Protein AF-A0A378X2X9-F1 (afdb_monomer)

Secondary structure (DSSP, 8-state):
-------SSPPPHHHHHHTTT-EEEEEEHHHHHHHTTPPPPPGGG-TT-S-EEEEEE--

Structure (mmCIF, N/CA/C/O backbone):
data_AF-A0A378X2X9-F1
#
_entry.id   AF-A0A378X2X9-F1
#
loop_
_atom_site.group_PDB
_atom_site.id
_atom_site.type_symbol
_atom_site.label_atom_id
_atom_site.label_alt_id
_atom_site.label_comp_id
_atom_site.label_asym_id
_atom_site.label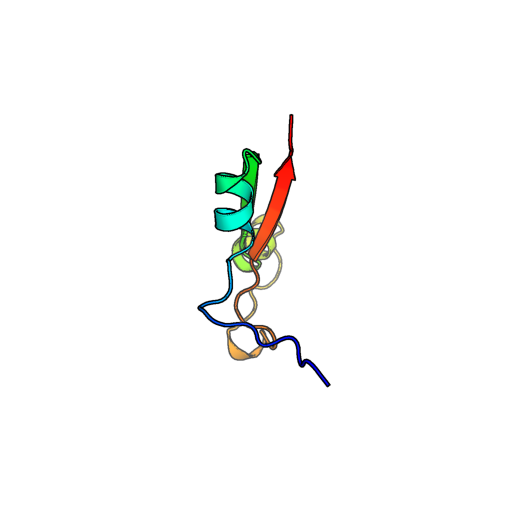_entity_id
_atom_site.label_seq_id
_atom_site.pdbx_PDB_ins_code
_atom_site.Cartn_x
_atom_site.Cartn_y
_atom_site.Cartn_z
_atom_site.occupancy
_atom_site.B_iso_or_equiv
_atom_site.auth_seq_id
_atom_site.auth_comp_id
_atom_site.auth_asym_id
_atom_site.auth_atom_id
_atom_site.pdbx_PDB_model_num
ATOM 1 N N . MET A 1 1 ? 22.392 -9.490 29.607 1.00 53.69 1 MET A N 1
ATOM 2 C CA . MET A 1 1 ? 22.053 -8.624 28.459 1.00 53.69 1 MET A CA 1
ATOM 3 C C . MET A 1 1 ? 20.946 -9.300 27.675 1.00 53.69 1 MET A C 1
ATOM 5 O O . MET A 1 1 ? 21.171 -10.384 27.153 1.00 53.69 1 MET A O 1
ATOM 9 N N . THR A 1 2 ? 19.751 -8.720 27.655 1.00 62.59 2 THR A N 1
ATOM 10 C CA . THR A 1 2 ? 18.596 -9.290 26.951 1.00 62.59 2 THR A CA 1
ATOM 11 C C . THR A 1 2 ? 18.588 -8.716 25.539 1.00 62.59 2 THR A C 1
ATOM 13 O O . THR A 1 2 ? 18.335 -7.529 25.363 1.00 62.59 2 THR A O 1
ATOM 16 N N . THR A 1 3 ? 18.955 -9.523 24.541 1.00 67.44 3 THR A N 1
ATOM 17 C CA . THR A 1 3 ? 18.897 -9.099 23.136 1.00 67.44 3 THR A CA 1
ATOM 18 C C . THR A 1 3 ? 17.449 -9.175 22.652 1.00 67.44 3 THR A C 1
ATOM 20 O O . THR A 1 3 ? 16.763 -10.163 22.926 1.00 67.44 3 THR A O 1
ATOM 23 N N . LEU A 1 4 ? 16.968 -8.139 21.960 1.00 71.56 4 LEU A N 1
ATOM 24 C CA . LEU A 1 4 ? 15.688 -8.191 21.255 1.00 71.56 4 LEU A CA 1
ATOM 25 C C . LEU A 1 4 ? 15.821 -9.233 20.144 1.00 71.56 4 LEU A C 1
ATOM 27 O O . LEU A 1 4 ? 16.478 -9.001 19.132 1.00 71.56 4 LEU A O 1
ATOM 31 N N . ARG A 1 5 ? 15.238 -10.410 20.360 1.00 67.44 5 ARG A N 1
ATOM 32 C CA . ARG A 1 5 ? 15.200 -11.478 19.367 1.00 67.44 5 ARG A CA 1
ATOM 33 C C . ARG A 1 5 ? 13.809 -11.478 18.745 1.00 67.44 5 ARG A C 1
ATOM 35 O O . ARG A 1 5 ? 12.830 -11.781 19.420 1.00 67.44 5 ARG A O 1
ATOM 42 N N . TYR A 1 6 ? 13.732 -11.089 17.477 1.00 64.75 6 TYR A N 1
ATOM 43 C CA . TYR A 1 6 ? 12.513 -11.235 16.690 1.00 64.75 6 TYR A CA 1
ATOM 44 C C . TYR A 1 6 ? 12.318 -12.725 16.385 1.00 64.75 6 TYR A C 1
ATOM 46 O O . TYR A 1 6 ? 13.233 -13.376 15.882 1.00 64.75 6 TYR A O 1
ATOM 54 N N . PHE A 1 7 ? 11.159 -13.270 16.743 1.00 58.88 7 PHE A N 1
ATOM 55 C CA . PHE A 1 7 ? 10.783 -14.653 16.464 1.00 58.88 7 PHE A CA 1
ATOM 56 C C . PHE A 1 7 ? 9.549 -14.640 15.557 1.00 58.88 7 PHE A C 1
ATOM 58 O O . PHE A 1 7 ? 8.492 -14.186 15.988 1.00 58.88 7 PHE A O 1
ATOM 65 N N . GLY A 1 8 ? 9.687 -15.133 14.323 1.00 67.88 8 GLY A N 1
ATOM 66 C CA . GLY A 1 8 ? 8.597 -15.250 13.346 1.00 67.88 8 GLY A CA 1
ATOM 67 C C . GLY A 1 8 ? 8.918 -14.619 11.990 1.00 67.88 8 GLY A C 1
ATOM 68 O O . GLY A 1 8 ? 9.970 -14.005 11.815 1.00 67.88 8 GLY A O 1
ATOM 69 N N . GLU A 1 9 ? 7.996 -14.773 11.040 1.00 71.38 9 GLU A N 1
ATOM 70 C CA . GLU A 1 9 ? 8.009 -14.040 9.770 1.00 71.38 9 GLU A CA 1
ATOM 71 C C . GLU A 1 9 ? 7.800 -12.540 10.013 1.00 71.38 9 GLU A C 1
ATOM 73 O O . GLU A 1 9 ? 7.212 -12.127 11.021 1.00 71.38 9 GLU A O 1
ATOM 78 N N . ARG A 1 10 ? 8.312 -11.691 9.116 1.00 76.25 10 ARG A N 1
ATOM 79 C CA . ARG A 1 10 ? 8.118 -10.242 9.236 1.00 76.25 10 ARG A CA 1
ATOM 80 C C . ARG A 1 10 ? 6.632 -9.937 9.082 1.00 76.25 10 ARG A C 1
ATOM 82 O O . ARG A 1 10 ? 6.047 -10.269 8.058 1.00 76.25 10 ARG A O 1
ATOM 89 N N . ASN A 1 11 ? 6.045 -9.239 10.053 1.00 78.06 11 ASN A N 1
ATOM 90 C CA . ASN A 1 11 ? 4.721 -8.667 9.848 1.00 78.06 11 ASN A CA 1
ATOM 91 C C . ASN A 1 11 ? 4.793 -7.685 8.675 1.00 78.06 11 ASN A C 1
ATOM 93 O O . ASN A 1 11 ? 5.541 -6.703 8.713 1.00 78.06 11 ASN A O 1
ATOM 97 N N . GLU A 1 12 ? 4.034 -7.954 7.622 1.00 85.19 12 GLU A N 1
ATOM 98 C CA . GLU A 1 12 ? 3.858 -6.995 6.544 1.00 85.19 12 GLU A CA 1
ATOM 99 C C . GLU A 1 12 ? 3.017 -5.819 7.044 1.00 85.19 1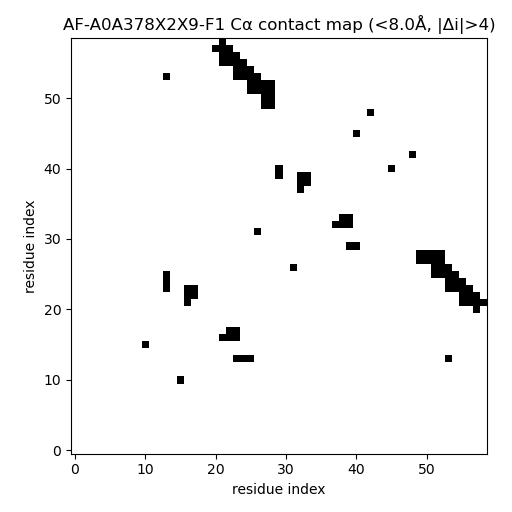2 GLU A C 1
ATOM 101 O O . GLU A 1 12 ? 2.003 -6.004 7.719 1.00 85.19 12 GLU A O 1
ATOM 106 N N . ALA A 1 13 ? 3.447 -4.596 6.727 1.00 87.12 13 ALA A N 1
ATOM 107 C CA . ALA A 1 13 ? 2.838 -3.385 7.270 1.00 87.12 13 ALA A CA 1
ATOM 108 C C . ALA A 1 13 ? 1.346 -3.269 6.918 1.00 87.12 13 ALA A C 1
ATOM 110 O O . ALA A 1 13 ? 0.544 -2.935 7.787 1.00 87.12 13 ALA A O 1
ATOM 111 N N . ALA A 1 14 ? 0.966 -3.583 5.673 1.00 88.94 14 ALA A N 1
ATOM 112 C CA . ALA A 1 14 ? -0.420 -3.476 5.224 1.00 88.94 14 ALA A CA 1
ATOM 113 C C . ALA A 1 14 ? -1.362 -4.461 5.950 1.00 88.94 14 ALA A C 1
ATOM 115 O O . ALA A 1 14 ? -2.313 -3.980 6.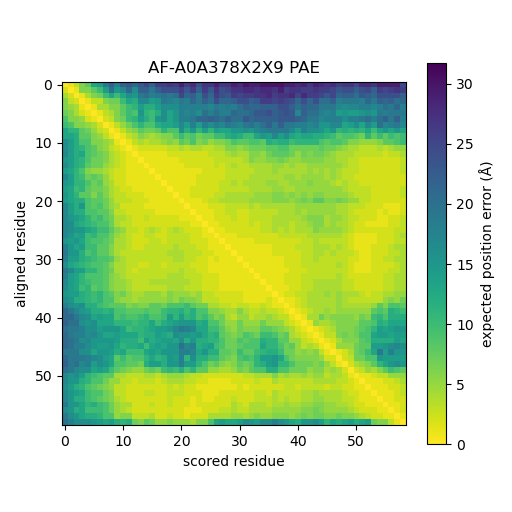572 1.00 88.94 14 ALA A O 1
ATOM 116 N N . PRO A 1 15 ? -1.105 -5.786 5.976 1.00 90.06 15 PRO A N 1
ATOM 117 C CA . PRO A 1 15 ? -1.903 -6.720 6.774 1.00 90.06 15 PRO A CA 1
ATOM 118 C C . PRO A 1 15 ? -1.934 -6.354 8.261 1.00 90.06 15 PRO A C 1
ATOM 120 O O . PRO A 1 15 ? -2.999 -6.273 8.864 1.00 90.06 15 PRO A O 1
ATOM 123 N N . TYR A 1 16 ? -0.773 -6.028 8.840 1.00 90.88 16 TYR A N 1
ATOM 124 C CA . TYR A 1 16 ? -0.661 -5.726 10.266 1.00 90.88 16 TYR A CA 1
ATOM 125 C C . TYR A 1 16 ? -1.497 -4.514 10.701 1.00 90.88 16 TYR A C 1
ATOM 127 O O . TYR A 1 16 ? -2.077 -4.522 11.791 1.00 90.88 16 TYR A O 1
ATOM 135 N N . LEU A 1 17 ? -1.537 -3.461 9.881 1.00 92.12 17 LEU A N 1
ATOM 136 C CA . LEU A 1 17 ? -2.329 -2.262 10.157 1.00 92.12 17 LEU A CA 1
ATOM 137 C C . LEU A 1 17 ? -3.817 -2.477 9.851 1.00 92.12 17 LEU A C 1
ATOM 139 O O . LEU A 1 17 ? -4.657 -2.007 10.618 1.00 92.12 17 LEU A O 1
ATOM 143 N N . THR A 1 18 ? -4.142 -3.239 8.804 1.00 92.81 18 THR A N 1
ATOM 144 C CA . THR A 1 18 ? -5.532 -3.596 8.465 1.00 92.81 18 THR A CA 1
ATOM 145 C C . THR A 1 18 ? -6.204 -4.343 9.619 1.00 92.81 18 THR A C 1
ATOM 147 O O . THR A 1 18 ? -7.291 -3.962 10.049 1.00 92.81 18 THR A O 1
ATOM 150 N N . ASP A 1 19 ? -5.511 -5.315 10.223 1.00 93.12 19 ASP A N 1
ATOM 151 C CA . ASP A 1 19 ? -5.992 -6.051 11.405 1.00 93.12 19 ASP A CA 1
ATOM 152 C C . ASP A 1 19 ? -6.243 -5.152 12.632 1.00 93.12 19 ASP A C 1
ATOM 154 O O . ASP A 1 19 ? -6.887 -5.560 13.598 1.00 93.12 19 ASP A O 1
ATOM 158 N N . ARG A 1 20 ? -5.717 -3.922 12.621 1.00 94.25 20 ARG A N 1
ATOM 159 C CA . ARG A 1 20 ? -5.841 -2.922 13.694 1.00 94.25 20 ARG A CA 1
ATOM 160 C C . ARG A 1 20 ? -6.841 -1.815 13.367 1.00 94.25 20 ARG A C 1
ATOM 162 O O . ARG A 1 20 ? -6.852 -0.802 14.058 1.00 94.25 20 ARG A O 1
ATOM 169 N N . GLY A 1 21 ? -7.667 -2.006 12.339 1.00 95.12 21 GLY A N 1
ATOM 170 C CA . GLY A 1 21 ? -8.734 -1.075 11.969 1.00 95.12 21 GLY A CA 1
ATOM 171 C C . GLY A 1 21 ? -8.284 0.092 11.094 1.00 95.12 21 GLY A C 1
ATOM 172 O O . GLY A 1 21 ? -9.062 1.016 10.882 1.00 95.12 21 GLY A O 1
ATOM 173 N N . TRP A 1 22 ? -7.055 0.063 10.572 1.00 96.62 22 TRP A N 1
ATOM 174 C CA . TRP A 1 22 ? -6.615 1.062 9.604 1.00 96.62 22 TRP A CA 1
ATOM 175 C C . TRP A 1 22 ? -7.173 0.740 8.221 1.00 96.62 22 TRP A C 1
ATOM 177 O O . TRP A 1 22 ? -7.073 -0.394 7.748 1.00 96.62 22 TRP A O 1
ATOM 187 N N . ALA A 1 23 ? -7.685 1.757 7.536 1.00 95.88 23 ALA A N 1
ATOM 188 C CA . ALA A 1 23 ? -7.976 1.669 6.115 1.00 95.88 23 ALA A CA 1
ATOM 189 C C . ALA A 1 23 ? -6.672 1.894 5.340 1.00 95.88 23 ALA A C 1
ATOM 191 O O . ALA A 1 23 ? -6.141 3.003 5.327 1.00 95.88 23 ALA A O 1
ATOM 192 N N . ILE A 1 24 ? -6.133 0.837 4.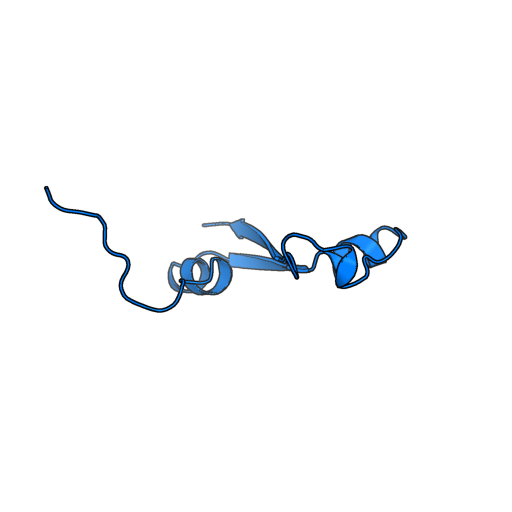727 1.00 95.88 24 ILE A N 1
ATOM 193 C CA . ILE A 1 24 ? -4.856 0.877 4.000 1.00 95.88 24 ILE A CA 1
ATOM 194 C C . ILE A 1 24 ? -5.084 0.809 2.488 1.00 95.88 24 ILE A C 1
ATOM 196 O O . ILE A 1 24 ? -5.867 0.002 1.993 1.00 95.88 24 ILE A O 1
ATOM 200 N N . THR A 1 25 ? -4.330 1.616 1.746 1.00 94.69 25 THR A N 1
ATOM 201 C CA . THR A 1 25 ? -4.179 1.536 0.288 1.00 94.69 25 THR A CA 1
ATOM 202 C C . THR A 1 25 ? -2.716 1.284 -0.063 1.00 94.69 25 THR A C 1
ATOM 204 O O . THR A 1 25 ? -1.819 1.697 0.674 1.00 94.69 25 THR A O 1
ATOM 207 N N . GLY A 1 26 ? -2.465 0.584 -1.171 1.00 92.94 26 GLY A N 1
ATOM 208 C CA . GLY A 1 26 ? -1.117 0.230 -1.610 1.00 92.94 26 GLY A CA 1
ATOM 209 C C . GLY A 1 26 ? -0.919 0.438 -3.107 1.00 92.94 26 GLY A C 1
ATOM 210 O O . GLY A 1 26 ? -1.850 0.278 -3.893 1.00 92.94 26 GLY A O 1
ATOM 211 N N . SER A 1 27 ? 0.296 0.793 -3.512 1.00 94.81 27 SER A N 1
ATOM 212 C CA . SER A 1 27 ? 0.708 0.851 -4.917 1.00 94.81 27 SER A CA 1
ATOM 213 C C . SER A 1 27 ? 2.147 0.382 -5.050 1.00 94.81 27 SER A C 1
ATOM 215 O O . SER A 1 27 ? 3.014 0.774 -4.263 1.00 94.81 27 SER A O 1
ATOM 217 N N . THR A 1 28 ? 2.418 -0.479 -6.029 1.00 91.62 28 THR A N 1
ATOM 218 C CA . THR A 1 28 ? 3.796 -0.905 -6.275 1.00 91.62 28 THR A CA 1
ATOM 219 C C . THR A 1 28 ? 4.582 0.236 -6.909 1.00 91.62 28 THR A C 1
ATOM 221 O O . THR A 1 28 ? 4.024 1.108 -7.579 1.00 91.62 28 THR A O 1
ATOM 224 N N . ILE A 1 29 ? 5.904 0.225 -6.744 1.00 90.56 29 ILE A N 1
ATOM 225 C CA . ILE A 1 29 ? 6.770 1.178 -7.443 1.00 90.56 29 ILE A CA 1
ATOM 226 C C . ILE A 1 29 ? 6.570 1.119 -8.966 1.00 90.56 29 ILE A C 1
ATOM 228 O O . ILE A 1 29 ? 6.622 2.153 -9.624 1.00 90.56 29 ILE A O 1
ATOM 232 N N . ARG A 1 30 ? 6.264 -0.058 -9.531 1.00 89.38 30 ARG A N 1
ATOM 233 C CA . ARG A 1 30 ? 5.987 -0.210 -10.968 1.00 89.38 30 ARG A CA 1
ATOM 234 C C . ARG A 1 30 ? 4.677 0.454 -11.378 1.00 89.38 30 ARG A C 1
ATOM 236 O O . ARG A 1 30 ? 4.669 1.156 -12.385 1.00 89.38 30 ARG A O 1
ATOM 243 N N . ASP A 1 31 ? 3.617 0.295 -10.585 1.00 92.00 31 ASP A N 1
ATOM 244 C CA . ASP A 1 31 ? 2.332 0.964 -10.838 1.00 92.00 31 ASP A CA 1
ATOM 245 C C . ASP A 1 31 ? 2.498 2.483 -10.808 1.00 92.00 31 ASP A C 1
ATOM 247 O O . ASP A 1 31 ? 1.991 3.187 -11.679 1.00 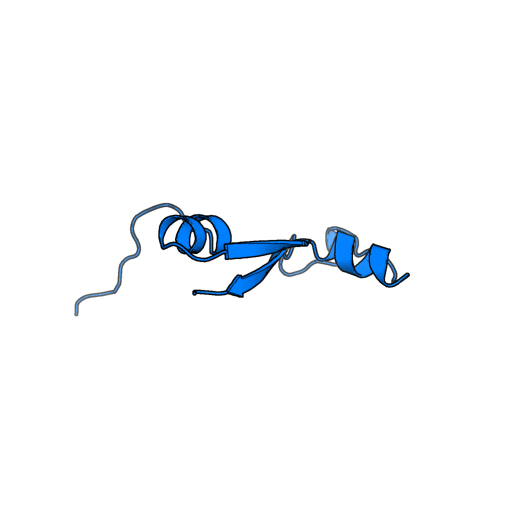92.00 31 ASP A O 1
ATOM 251 N N . LEU A 1 32 ? 3.266 2.994 -9.840 1.00 93.31 32 LEU A N 1
ATOM 252 C CA . LEU A 1 32 ? 3.535 4.424 -9.719 1.00 93.31 32 LEU A CA 1
ATOM 253 C C . LEU A 1 32 ? 4.370 4.953 -10.889 1.00 93.31 32 LEU A C 1
ATOM 255 O O . LEU A 1 32 ? 4.055 6.017 -11.419 1.00 93.31 32 LEU A O 1
ATOM 259 N N . LEU A 1 33 ? 5.401 4.226 -11.328 1.00 93.00 33 LEU A N 1
ATOM 260 C CA . LEU A 1 33 ? 6.193 4.616 -12.499 1.00 93.00 33 LEU A CA 1
ATOM 261 C C . LEU A 1 33 ? 5.328 4.647 -13.765 1.00 93.00 33 LEU A C 1
ATOM 263 O O . LEU A 1 33 ? 5.354 5.639 -14.493 1.00 93.00 33 LEU A O 1
ATOM 267 N N . ALA A 1 34 ? 4.512 3.613 -13.983 1.00 92.75 34 ALA A N 1
ATOM 268 C CA . ALA A 1 34 ? 3.607 3.531 -15.126 1.00 92.75 34 ALA A CA 1
ATOM 269 C C . ALA A 1 34 ? 2.561 4.657 -15.116 1.00 92.75 34 ALA A C 1
ATOM 271 O O . ALA A 1 34 ? 2.376 5.332 -16.127 1.00 92.75 34 ALA A O 1
ATOM 272 N N . ALA A 1 35 ? 1.934 4.923 -13.966 1.00 95.56 35 ALA A N 1
ATOM 273 C CA . ALA A 1 35 ? 0.949 5.995 -13.811 1.00 95.56 35 ALA A CA 1
ATOM 274 C C . ALA A 1 35 ? 1.533 7.394 -14.078 1.00 95.56 35 ALA A C 1
ATOM 276 O O . ALA A 1 35 ? 0.807 8.298 -14.487 1.00 95.56 35 ALA A O 1
ATOM 277 N N . ASN A 1 36 ? 2.842 7.570 -13.872 1.00 95.00 36 ASN A N 1
ATOM 278 C CA . ASN A 1 36 ? 3.544 8.837 -14.078 1.00 95.00 36 ASN A CA 1
ATOM 279 C C . ASN A 1 36 ? 4.339 8.896 -15.396 1.00 95.00 36 ASN A C 1
ATOM 281 O O . ASN A 1 36 ? 5.079 9.854 -15.608 1.00 95.00 36 ASN A O 1
ATOM 285 N N . ASN A 1 37 ? 4.181 7.917 -16.298 1.00 94.19 37 ASN A N 1
ATOM 286 C CA . ASN A 1 37 ? 4.917 7.820 -17.570 1.00 94.19 37 ASN A CA 1
ATOM 287 C C . ASN A 1 37 ? 6.449 7.854 -17.403 1.00 94.19 37 ASN A C 1
ATOM 289 O O . ASN A 1 37 ? 7.169 8.419 -18.228 1.00 94.19 37 ASN A O 1
ATOM 293 N N . LEU A 1 38 ? 6.947 7.260 -16.319 1.00 92.62 38 LEU A N 1
ATOM 294 C CA . LEU A 1 38 ? 8.371 7.129 -16.039 1.00 92.62 38 LEU A CA 1
ATOM 295 C C . LEU A 1 38 ? 8.887 5.762 -16.494 1.00 92.62 38 LEU A C 1
ATOM 297 O O . LEU A 1 38 ? 8.134 4.793 -16.605 1.00 92.62 38 LEU A O 1
ATOM 301 N N . GLN A 1 39 ? 10.194 5.682 -16.747 1.00 88.50 39 GLN A N 1
ATOM 302 C CA . GLN A 1 39 ? 10.834 4.434 -17.149 1.00 88.50 39 GLN A CA 1
ATOM 303 C C . GLN A 1 39 ? 10.661 3.368 -16.059 1.00 88.50 39 GLN A C 1
ATOM 305 O O . GLN A 1 39 ? 10.937 3.611 -14.884 1.00 88.50 39 GLN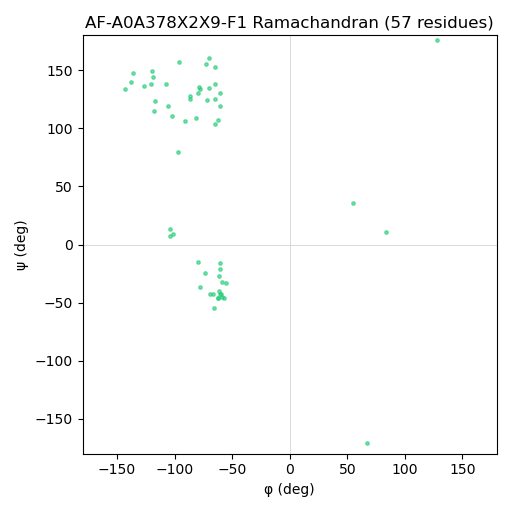 A O 1
ATOM 310 N N . SER A 1 40 ? 10.219 2.175 -16.461 1.00 83.25 40 SER A N 1
ATOM 311 C CA . SER A 1 40 ? 10.131 1.019 -15.573 1.00 83.25 40 SER A CA 1
ATOM 312 C C . SER A 1 40 ? 11.521 0.593 -15.106 1.00 83.25 40 SER A C 1
ATOM 314 O O . SER A 1 40 ? 12.441 0.508 -15.920 1.00 83.25 40 SER A O 1
ATOM 316 N N . LEU A 1 41 ? 11.649 0.253 -13.826 1.00 82.25 41 LEU A N 1
ATOM 317 C CA . LEU A 1 41 ? 12.870 -0.335 -13.281 1.00 82.25 41 LEU A CA 1
ATOM 318 C C . LEU A 1 41 ? 12.925 -1.829 -13.620 1.00 82.25 41 LEU A C 1
ATOM 320 O O . LEU A 1 41 ? 11.947 -2.556 -13.399 1.00 82.25 41 LEU A O 1
ATOM 324 N N . SER A 1 42 ? 14.061 -2.283 -14.153 1.00 79.19 42 SER A N 1
ATOM 325 C CA . SER A 1 42 ? 14.361 -3.711 -14.254 1.00 79.19 42 SER A CA 1
ATOM 326 C C . SER A 1 42 ? 14.622 -4.283 -12.862 1.00 79.19 42 SER A C 1
ATOM 328 O O . SER A 1 42 ? 14.960 -3.556 -11.930 1.00 79.19 42 SER A O 1
ATOM 330 N N . ASN A 1 43 ? 14.511 -5.601 -12.715 1.00 72.06 43 ASN A N 1
ATOM 331 C CA . ASN A 1 43 ? 14.799 -6.268 -11.446 1.00 72.06 43 ASN A CA 1
ATOM 332 C C . ASN A 1 43 ? 16.244 -6.008 -10.972 1.00 72.06 43 ASN A C 1
ATOM 334 O O . ASN A 1 43 ? 16.482 -5.879 -9.775 1.00 72.06 43 ASN A O 1
ATOM 338 N N . ASP A 1 44 ? 17.179 -5.860 -11.916 1.00 74.38 44 ASP A N 1
ATOM 339 C CA . ASP A 1 44 ? 18.589 -5.551 -11.640 1.00 74.38 44 ASP A CA 1
ATOM 340 C C . ASP A 1 44 ? 18.812 -4.095 -11.193 1.00 74.38 44 ASP A C 1
ATOM 342 O O . ASP A 1 44 ? 19.764 -3.812 -10.464 1.00 74.38 44 ASP A O 1
ATOM 346 N N . ASP A 1 45 ? 17.911 -3.178 -11.564 1.00 73.00 45 ASP A N 1
ATOM 347 C CA . ASP A 1 45 ? 17.957 -1.770 -11.144 1.00 73.00 45 ASP A CA 1
ATOM 348 C C . ASP A 1 45 ? 17.402 -1.582 -9.718 1.00 73.00 45 ASP A C 1
ATOM 350 O O . ASP A 1 45 ? 17.581 -0.539 -9.085 1.00 73.00 45 ASP A O 1
ATOM 354 N N . MET A 1 46 ? 16.700 -2.590 -9.190 1.00 73.38 46 MET A N 1
ATOM 355 C CA . MET A 1 46 ? 15.982 -2.521 -7.919 1.00 73.38 46 MET A CA 1
ATOM 356 C C . MET A 1 46 ? 16.816 -3.106 -6.780 1.00 73.38 46 MET A C 1
ATOM 358 O O . MET A 1 46 ? 16.584 -4.215 -6.305 1.00 73.38 46 MET A O 1
ATOM 362 N N . HIS A 1 47 ? 17.760 -2.313 -6.266 1.00 71.44 47 HIS A N 1
ATOM 363 C CA . HIS A 1 47 ? 18.643 -2.729 -5.166 1.00 71.44 47 HIS A CA 1
ATOM 364 C C . HIS A 1 47 ? 17.921 -3.087 -3.851 1.00 71.44 47 HIS A C 1
ATOM 366 O O . HIS A 1 47 ? 18.489 -3.795 -3.023 1.00 71.44 47 HIS A O 1
ATOM 372 N N . MET A 1 48 ? 16.684 -2.617 -3.643 1.00 69.31 48 MET A N 1
ATOM 373 C CA . MET A 1 48 ? 15.849 -2.967 -2.481 1.00 69.31 48 MET A CA 1
ATOM 374 C C . MET A 1 48 ? 14.734 -3.981 -2.798 1.00 69.31 48 MET A C 1
ATOM 376 O O . MET A 1 48 ? 13.904 -4.257 -1.932 1.00 69.31 48 MET A O 1
ATOM 380 N N . GLY A 1 49 ? 14.713 -4.554 -4.007 1.00 69.31 49 GLY A N 1
ATOM 381 C CA . GLY A 1 49 ? 13.609 -5.390 -4.481 1.00 69.31 49 GLY A CA 1
ATOM 382 C C . GLY A 1 49 ? 12.309 -4.605 -4.697 1.00 69.31 49 GLY A C 1
ATOM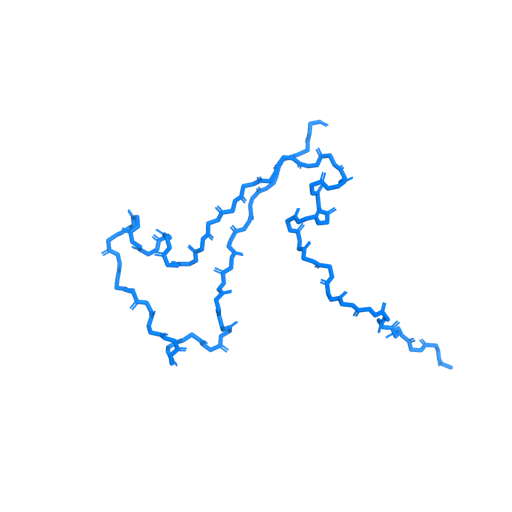 383 O O . GLY A 1 49 ? 12.285 -3.369 -4.665 1.00 69.31 49 GLY A O 1
ATOM 384 N N . ASP A 1 50 ? 11.216 -5.331 -4.942 1.00 79.31 50 ASP A N 1
ATOM 385 C CA . ASP A 1 50 ? 9.896 -4.752 -5.213 1.00 79.31 50 ASP A CA 1
ATOM 386 C C . ASP A 1 50 ? 9.368 -3.945 -4.028 1.00 79.31 50 ASP A C 1
ATOM 388 O O . ASP A 1 50 ? 8.972 -4.479 -2.994 1.00 79.31 50 ASP A O 1
ATOM 392 N N . THR A 1 51 ? 9.372 -2.621 -4.191 1.00 87.75 51 THR A N 1
ATOM 393 C CA . THR A 1 51 ? 8.908 -1.682 -3.169 1.00 87.75 51 THR A CA 1
ATOM 394 C C . THR A 1 51 ? 7.400 -1.472 -3.286 1.00 87.75 51 THR A C 1
ATOM 396 O O . THR A 1 51 ? 6.891 -1.124 -4.356 1.00 87.75 51 THR A O 1
ATOM 399 N N . LEU A 1 52 ? 6.695 -1.645 -2.166 1.00 90.38 52 LEU A N 1
ATOM 400 C CA . LEU A 1 52 ? 5.273 -1.344 -2.013 1.00 90.38 52 LEU A CA 1
ATOM 401 C C . LEU A 1 52 ? 5.111 -0.059 -1.194 1.00 90.38 52 LEU A C 1
ATOM 403 O O . LEU A 1 52 ? 5.507 -0.006 -0.029 1.00 90.38 52 LEU A O 1
ATOM 407 N N . TYR A 1 53 ? 4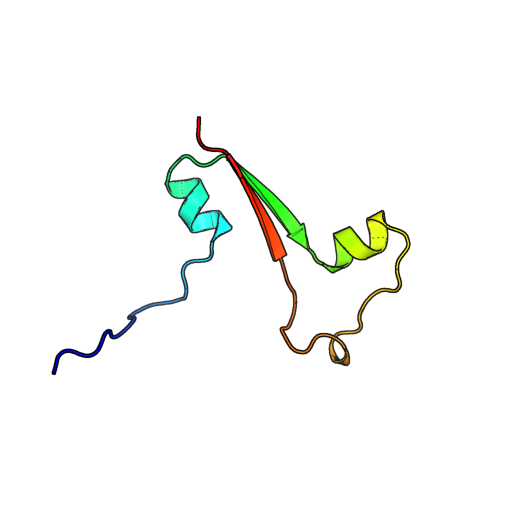.501 0.960 -1.792 1.00 92.25 53 TYR A N 1
ATOM 408 C CA . TYR A 1 53 ? 4.101 2.174 -1.089 1.00 92.25 53 TYR A CA 1
ATOM 409 C C . TYR A 1 53 ? 2.722 1.952 -0.482 1.00 92.25 53 TYR A C 1
ATOM 411 O O . TYR A 1 53 ? 1.794 1.586 -1.199 1.00 92.25 53 TYR A O 1
ATOM 419 N N . VAL A 1 54 ? 2.588 2.168 0.826 1.00 93.31 54 VAL A N 1
ATOM 420 C CA . VAL A 1 54 ? 1.322 2.028 1.556 1.00 93.31 54 VAL A CA 1
ATOM 421 C C . VAL A 1 54 ? 0.940 3.352 2.206 1.00 93.31 54 VAL A C 1
ATOM 423 O O . VAL A 1 54 ? 1.792 4.038 2.769 1.00 93.31 54 VAL A O 1
ATOM 426 N N . SER A 1 55 ? -0.338 3.707 2.133 1.00 93.31 55 SER A N 1
ATOM 427 C CA . SER A 1 55 ? -0.924 4.865 2.810 1.00 93.31 55 SER A CA 1
ATOM 428 C C . SER A 1 55 ? -2.116 4.404 3.633 1.00 93.31 55 SER A C 1
ATOM 430 O O . SER A 1 55 ? -2.904 3.584 3.160 1.00 93.31 55 SER A O 1
ATOM 432 N N . GLY A 1 56 ? -2.230 4.898 4.863 1.00 93.56 56 GLY A N 1
ATOM 433 C CA . GLY A 1 56 ? -3.225 4.431 5.818 1.00 93.56 56 GLY A CA 1
ATOM 434 C C . GLY A 1 56 ? -3.881 5.555 6.598 1.00 93.56 56 GLY A C 1
ATOM 435 O O . GLY A 1 56 ? -3.188 6.470 7.043 1.00 93.56 56 GLY A O 1
ATOM 436 N N . THR A 1 57 ? -5.192 5.451 6.810 1.00 95.38 57 THR A N 1
ATOM 437 C CA . THR A 1 57 ? -5.954 6.331 7.706 1.00 95.38 57 THR A CA 1
ATOM 438 C C . THR A 1 57 ? -6.597 5.527 8.834 1.00 95.38 57 THR A C 1
ATOM 440 O O . THR A 1 57 ? -7.010 4.380 8.645 1.00 95.38 57 THR A O 1
ATOM 443 N N . LEU A 1 58 ? -6.644 6.131 10.021 1.00 93.56 58 LEU A N 1
ATOM 444 C CA . LEU A 1 58 ? -7.360 5.631 11.191 1.00 93.56 58 LEU A CA 1
ATOM 445 C C . LEU A 1 58 ? -8.438 6.663 11.527 1.00 93.56 58 LEU A C 1
ATOM 447 O O . LEU A 1 58 ? -8.102 7.835 11.699 1.00 93.56 58 LEU A O 1
ATOM 451 N N . GLU A 1 59 ? -9.693 6.223 11.562 1.00 77.12 59 GLU A N 1
ATOM 452 C CA . GLU A 1 59 ? -10.854 7.053 11.925 1.00 77.12 59 GLU A CA 1
ATOM 453 C C . GLU A 1 59 ? -10.959 7.258 13.443 1.00 77.12 59 GLU A C 1
ATOM 455 O O . GLU A 1 59 ? -10.678 6.294 14.197 1.00 77.12 59 GLU A O 1
#

Nearest PDB structures (foldseek):
  6id6-assembly1_A  TM=8.595E-01  e=1.973E-02 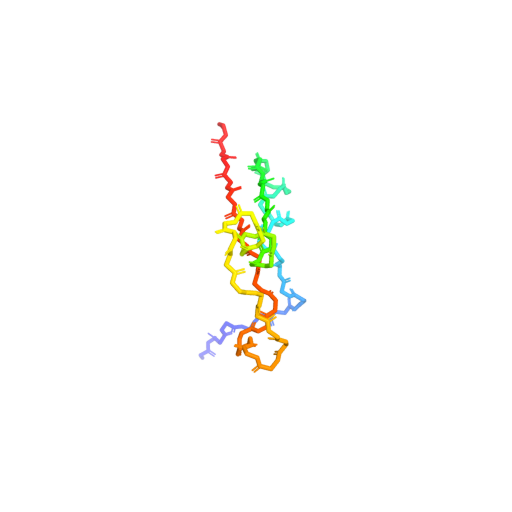 Mycobacterium tuberculosis H37Rv

Mean predicted aligned error: 7.48 Å

Organism: NCBI:txid134964

Sequence (59 aa):
MTTLRYFGERNEAAPYLTDRGWAITGSTIRDLLAANNLQSLSNDDMHMGDTLYVSGTLE

Solvent-accessible surface area (backbone atoms only — not comparable to full-atom values): 3986 Å² total; per-residue (Å²): 136,89,75,91,74,88,83,77,79,83,80,51,67,64,65,58,39,40,80,69,67,29,55,68,49,74,46,41,54,63,56,52,24,57,76,66,76,43,82,76,78,51,78,87,72,36,89,83,53,93,51,70,50,71,51,72,49,75,133

pLDDT: mean 84.28, std 11.33, range [53.69, 96.62]

Foldseek 3Di:
DDDPDDDDDDPDPQVVVVVVQKDKDKDKPQRVCVVVVHDGDDQVNCPPGIDMDMDIDHD

Radius of gyration: 15.76 Å; Cα contacts (8 Å, |Δi|>4): 50; chains: 1; bounding box: 33×24×46 Å